Protein AF-A0A1I6BKE0-F1 (afdb_monomer_lite)

Organism: Hymenobacter arizonensis (NCBI:txid1227077)

Secondary structure (DSSP, 8-state):
---TTTHHHHHHHTT--HHHHHHHHTT--SS--HHHHHHHHHHTT-----EESSTT-SSEE---SSHHHHHHHHHHHHHHHS---

Sequence (85 aa):
MLGSGKLKPFCETHQLTYTNIVNLKNGKLKRDEPRLVQRVLGSLGIPAQQLRFPLTSKTTWFVLPDAQALDSFQTQLHFLTGPKV

Structure (mmCIF, N/CA/C/O backbone):
data_AF-A0A1I6BKE0-F1
#
_entry.id   AF-A0A1I6BKE0-F1
#
loop_
_atom_site.group_PDB
_atom_site.id
_atom_site.type_symbol
_atom_site.label_atom_id
_atom_site.label_alt_id
_atom_site.label_comp_id
_atom_site.label_asym_id
_atom_site.label_entity_id
_atom_site.label_seq_id
_atom_site.pdbx_PDB_ins_code
_atom_site.Cartn_x
_atom_site.Cartn_y
_atom_site.Cartn_z
_atom_site.occupancy
_atom_site.B_iso_or_equiv
_atom_site.auth_seq_id
_atom_site.auth_comp_id
_atom_site.auth_asym_id
_atom_site.auth_atom_id
_atom_site.pdbx_PDB_model_num
ATOM 1 N N . MET A 1 1 ? -9.746 -0.758 5.971 1.00 41.91 1 MET A N 1
ATOM 2 C CA . MET A 1 1 ? -10.617 0.055 5.087 1.00 41.91 1 MET A CA 1
ATOM 3 C C . MET A 1 1 ? -10.001 1.425 4.821 1.00 41.91 1 MET A C 1
ATOM 5 O O . MET A 1 1 ? -10.058 2.290 5.691 1.00 41.91 1 MET A O 1
ATOM 9 N N . LEU A 1 2 ? -9.448 1.645 3.626 1.00 48.06 2 LEU A N 1
ATOM 10 C CA . LEU A 1 2 ? -9.023 2.970 3.155 1.00 48.06 2 LEU A CA 1
ATOM 11 C C . LEU A 1 2 ? -10.145 3.615 2.334 1.00 48.06 2 LEU A C 1
ATOM 13 O O . LEU A 1 2 ? -10.015 3.831 1.135 1.00 48.06 2 LEU A O 1
ATOM 17 N N . GLY A 1 3 ? -11.284 3.882 2.982 1.00 46.62 3 GLY A N 1
ATOM 18 C CA . GLY A 1 3 ? -12.338 4.703 2.381 1.00 46.62 3 GLY A CA 1
ATOM 19 C C . GLY A 1 3 ? -11.802 6.097 2.044 1.00 46.62 3 GLY A C 1
ATOM 20 O O . GLY A 1 3 ? -10.807 6.531 2.624 1.00 46.62 3 GLY A O 1
ATOM 21 N N . SER A 1 4 ? -12.458 6.810 1.131 1.00 54.28 4 SER A N 1
ATOM 22 C CA . SER A 1 4 ? -11.994 8.069 0.521 1.00 54.28 4 S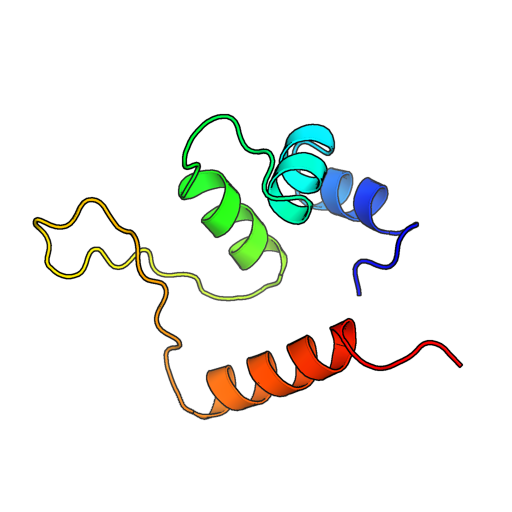ER A CA 1
ATOM 23 C C . SER A 1 4 ? -11.583 9.194 1.494 1.00 54.28 4 SER A C 1
ATOM 25 O O . SER A 1 4 ? -10.937 10.139 1.062 1.00 54.28 4 SER A O 1
ATOM 27 N N . GLY A 1 5 ? -11.889 9.086 2.795 1.00 61.62 5 GLY A N 1
ATOM 28 C CA . GLY A 1 5 ? -11.421 9.993 3.857 1.00 61.62 5 GLY A CA 1
ATOM 29 C C . GLY A 1 5 ? -10.332 9.438 4.795 1.00 61.62 5 GLY A C 1
ATOM 30 O O . GLY A 1 5 ? -9.780 10.189 5.589 1.00 61.62 5 GLY A O 1
ATOM 31 N N . LYS A 1 6 ? -9.986 8.146 4.720 1.00 72.00 6 LYS A N 1
ATOM 32 C CA . LYS A 1 6 ? -9.009 7.481 5.611 1.00 72.00 6 LYS A CA 1
ATOM 33 C C . LYS A 1 6 ? -7.614 7.323 4.998 1.00 72.00 6 LYS A C 1
ATOM 35 O O . LYS A 1 6 ? -6.693 6.881 5.677 1.00 72.00 6 LYS A O 1
ATOM 40 N N . LEU A 1 7 ? -7.437 7.691 3.727 1.00 79.44 7 LEU A N 1
ATOM 41 C CA . LEU A 1 7 ? -6.160 7.526 3.026 1.00 79.44 7 LEU A CA 1
ATOM 42 C C . LEU A 1 7 ? -5.056 8.417 3.604 1.00 79.44 7 LEU A C 1
ATOM 44 O O . LEU A 1 7 ? -3.931 7.961 3.776 1.00 79.44 7 LEU A O 1
ATOM 48 N N . LYS A 1 8 ? -5.385 9.671 3.924 1.00 81.75 8 LYS A N 1
ATOM 49 C CA . LYS A 1 8 ? -4.447 10.626 4.519 1.00 81.75 8 LYS A CA 1
ATOM 50 C C . LYS A 1 8 ? -3.950 10.176 5.906 1.00 81.75 8 LYS A C 1
ATOM 52 O O . LYS A 1 8 ? -2.738 10.024 6.033 1.00 81.75 8 LYS A O 1
ATOM 57 N N . PRO A 1 9 ? -4.822 9.842 6.880 1.00 85.12 9 PRO A N 1
ATOM 58 C CA . PRO A 1 9 ? -4.355 9.355 8.178 1.00 85.12 9 PRO A CA 1
ATOM 59 C C . PRO A 1 9 ? -3.576 8.038 8.074 1.00 85.12 9 PRO A C 1
ATOM 61 O O . PRO A 1 9 ? -2.577 7.876 8.755 1.00 85.12 9 PRO A O 1
ATOM 64 N N . PHE A 1 10 ? -3.934 7.126 7.165 1.00 84.5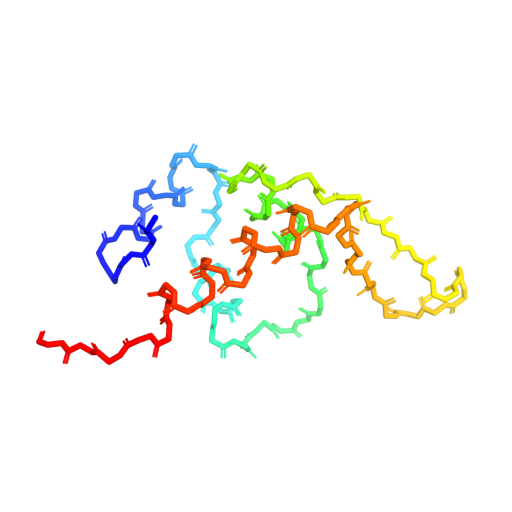6 10 PHE A N 1
ATOM 65 C CA . PHE A 1 10 ? -3.135 5.914 6.926 1.00 84.56 10 PHE A CA 1
ATOM 66 C C . PHE A 1 10 ? -1.734 6.215 6.389 1.00 84.56 10 PHE A C 1
ATOM 68 O O . PHE A 1 10 ? -0.755 5.609 6.819 1.00 84.56 10 PHE A O 1
ATOM 75 N N . CYS A 1 11 ? -1.623 7.167 5.461 1.00 87.06 11 CYS A N 1
ATOM 76 C CA . CYS A 1 11 ? -0.325 7.597 4.956 1.00 87.06 11 CYS A CA 1
ATOM 77 C C . CYS A 1 11 ? 0.541 8.178 6.082 1.00 87.06 11 CYS A C 1
ATOM 79 O O . CYS A 1 11 ? 1.727 7.874 6.149 1.00 87.06 11 CYS A O 1
ATOM 81 N N . GLU A 1 12 ? -0.054 8.946 6.995 1.00 86.06 12 GLU A N 1
ATOM 82 C CA . GLU A 1 12 ? 0.631 9.492 8.171 1.00 86.06 12 GLU A CA 1
ATOM 83 C C . GLU A 1 12 ? 1.057 8.387 9.151 1.00 86.06 12 GLU A C 1
ATOM 85 O O . GLU A 1 12 ? 2.228 8.326 9.523 1.00 86.06 12 GLU A O 1
ATOM 90 N N . THR A 1 13 ? 0.156 7.457 9.497 1.00 87.88 13 THR A N 1
ATOM 91 C CA . THR A 1 13 ? 0.443 6.330 10.407 1.00 87.88 13 THR A CA 1
ATOM 92 C C . THR A 1 13 ? 1.597 5.456 9.914 1.00 87.88 13 THR A C 1
ATOM 94 O O . THR A 1 13 ? 2.423 5.019 10.711 1.00 87.88 13 THR A O 1
ATOM 97 N N . HIS A 1 14 ? 1.681 5.214 8.605 1.00 84.94 14 HIS A N 1
ATOM 98 C CA . HIS A 1 14 ? 2.669 4.307 8.014 1.00 84.94 14 HIS A CA 1
ATOM 99 C C . HIS A 1 14 ? 3.844 5.023 7.328 1.00 84.94 14 HIS A C 1
ATOM 101 O O . HIS A 1 14 ? 4.650 4.381 6.646 1.00 84.94 14 HIS A O 1
ATOM 107 N N . GLN A 1 15 ? 3.955 6.347 7.500 1.00 86.19 15 GLN A N 1
ATOM 108 C CA . GLN A 1 15 ? 5.003 7.183 6.896 1.00 86.19 15 GLN A CA 1
ATOM 109 C C . GLN A 1 15 ? 5.112 6.981 5.372 1.00 86.19 15 GLN A C 1
ATOM 111 O O . GLN A 1 15 ? 6.200 6.830 4.804 1.00 86.19 15 GLN A O 1
ATOM 116 N N . LEU A 1 16 ? 3.959 6.931 4.706 1.00 87.25 16 LEU A N 1
ATOM 117 C CA . LEU A 1 16 ? 3.827 6.806 3.260 1.00 87.25 16 LEU A CA 1
ATOM 118 C C . LEU A 1 16 ? 3.505 8.170 2.647 1.00 87.25 16 LEU A C 1
ATOM 120 O O . LEU A 1 16 ? 2.720 8.950 3.179 1.00 87.25 16 LEU A O 1
ATOM 124 N N . THR A 1 17 ? 4.070 8.458 1.478 1.00 89.38 17 THR A N 1
ATOM 125 C CA . THR A 1 17 ? 3.784 9.711 0.774 1.00 89.38 17 THR A CA 1
ATOM 126 C C . THR A 1 17 ? 2.394 9.660 0.148 1.00 89.38 17 THR A C 1
ATOM 128 O O . THR A 1 17 ? 2.180 8.919 -0.813 1.00 89.38 17 THR A O 1
ATOM 131 N N . TYR A 1 18 ? 1.472 10.500 0.625 1.00 87.06 18 TYR A N 1
ATOM 132 C CA . TYR A 1 18 ? 0.087 10.560 0.139 1.00 87.06 18 TYR A CA 1
ATOM 133 C C . TYR A 1 18 ? -0.014 10.630 -1.393 1.00 87.06 18 TYR A C 1
ATOM 135 O O . TYR A 1 18 ? -0.734 9.847 -2.008 1.00 87.06 18 TYR A O 1
ATOM 143 N N . THR A 1 19 ? 0.772 11.503 -2.027 1.00 87.50 19 THR A N 1
ATOM 144 C CA . THR A 1 19 ? 0.808 11.661 -3.490 1.00 87.50 19 THR A CA 1
ATOM 145 C C . THR A 1 19 ? 1.213 10.375 -4.211 1.00 87.50 19 THR A C 1
ATOM 147 O O . THR A 1 19 ? 0.611 10.023 -5.224 1.00 87.50 19 THR A O 1
ATOM 150 N N . ASN A 1 20 ? 2.189 9.634 -3.680 1.00 85.81 20 ASN A N 1
ATOM 151 C CA . ASN A 1 20 ? 2.626 8.369 -4.270 1.00 85.81 20 ASN A CA 1
ATOM 152 C C . ASN A 1 20 ? 1.552 7.292 -4.125 1.00 85.81 20 ASN A C 1
ATOM 154 O O . ASN A 1 20 ? 1.338 6.531 -5.060 1.00 85.81 20 ASN A O 1
ATOM 158 N N . ILE A 1 21 ? 0.828 7.265 -3.003 1.00 87.38 21 ILE A N 1
ATOM 159 C CA . ILE A 1 21 ? -0.281 6.327 -2.790 1.00 87.38 21 ILE A CA 1
ATOM 160 C C . ILE A 1 21 ? -1.477 6.655 -3.689 1.00 87.38 21 ILE A C 1
ATOM 162 O O . ILE A 1 21 ? -2.070 5.750 -4.271 1.00 87.38 21 ILE A O 1
ATOM 166 N N . VAL A 1 22 ? -1.813 7.934 -3.866 1.00 88.56 22 VAL A N 1
ATOM 167 C CA . VAL A 1 22 ? -2.867 8.359 -4.802 1.00 88.56 22 VAL A CA 1
ATOM 168 C C . VAL A 1 22 ? -2.491 8.008 -6.242 1.00 88.56 22 VAL A C 1
ATOM 170 O O . VAL A 1 22 ? -3.325 7.480 -6.977 1.00 88.56 22 VAL A O 1
ATOM 173 N N . ASN A 1 23 ? -1.242 8.253 -6.644 1.00 86.75 23 ASN A N 1
ATOM 174 C CA . ASN A 1 23 ? -0.759 7.893 -7.976 1.00 86.75 23 ASN A CA 1
ATOM 175 C C . ASN A 1 23 ? -0.692 6.375 -8.174 1.00 86.75 23 ASN A C 1
ATOM 177 O O . ASN A 1 23 ? -1.076 5.907 -9.240 1.00 86.75 23 ASN A O 1
ATOM 181 N N . LEU A 1 24 ? -0.287 5.611 -7.155 1.00 85.44 24 LEU A N 1
ATOM 182 C CA . LEU A 1 24 ? -0.324 4.146 -7.163 1.00 85.44 24 LEU A CA 1
ATOM 183 C C . LEU A 1 24 ? -1.759 3.637 -7.339 1.00 85.44 24 LEU A C 1
ATOM 185 O O . LEU A 1 24 ? -2.019 2.858 -8.250 1.00 85.44 24 LEU A O 1
ATOM 189 N N . LYS A 1 25 ? -2.705 4.140 -6.534 1.00 82.88 25 LYS A N 1
ATOM 190 C CA . LYS A 1 25 ? -4.133 3.790 -6.617 1.00 82.88 25 LYS A CA 1
ATOM 191 C C . LYS A 1 25 ? -4.718 4.074 -8.003 1.00 82.88 25 LYS A C 1
ATOM 193 O O . LYS A 1 25 ? -5.523 3.301 -8.503 1.00 82.88 25 LYS A O 1
ATOM 198 N N . ASN A 1 26 ? -4.331 5.196 -8.605 1.00 84.56 26 ASN A N 1
ATOM 199 C CA . ASN A 1 26 ? -4.852 5.639 -9.896 1.00 84.56 26 ASN A CA 1
ATOM 200 C C . ASN A 1 26 ? -4.058 5.088 -11.099 1.00 84.56 26 ASN A C 1
ATOM 202 O O . ASN A 1 26 ? -4.341 5.498 -12.222 1.00 84.56 26 ASN A O 1
ATOM 206 N N . GLY A 1 27 ? -3.039 4.242 -10.891 1.00 81.44 27 GLY A N 1
ATOM 207 C CA . GLY A 1 27 ? -2.185 3.724 -11.970 1.00 81.44 27 GLY A CA 1
ATOM 208 C C . GLY A 1 27 ? -1.332 4.789 -12.679 1.00 81.44 27 GLY A C 1
ATOM 209 O O . GLY A 1 27 ? -0.919 4.593 -13.815 1.00 81.44 27 GLY A O 1
ATOM 210 N N . LYS A 1 28 ? -1.077 5.934 -12.033 1.00 86.31 28 LYS A N 1
ATOM 211 C CA . LYS A 1 28 ? -0.351 7.097 -12.585 1.00 86.31 28 LYS A CA 1
ATOM 212 C C . LYS A 1 28 ? 1.083 7.226 -12.059 1.00 86.31 28 LYS A C 1
ATOM 214 O O . LYS A 1 28 ? 1.638 8.327 -12.032 1.00 86.31 28 LYS A O 1
ATOM 219 N N . LEU A 1 29 ? 1.687 6.141 -11.576 1.00 83.31 29 LEU A N 1
ATOM 220 C CA . LEU A 1 29 ? 3.096 6.176 -11.188 1.00 83.31 29 LEU A CA 1
ATOM 221 C C . LEU A 1 29 ? 3.965 6.400 -12.428 1.00 83.31 29 LEU A C 1
ATOM 223 O O . LEU A 1 29 ? 3.790 5.751 -13.451 1.00 83.31 29 LEU A O 1
ATOM 227 N N . LYS A 1 30 ? 4.922 7.329 -12.325 1.00 80.50 30 LYS A N 1
ATOM 228 C CA . LYS A 1 30 ? 5.830 7.682 -13.431 1.00 80.50 30 LYS A CA 1
ATOM 229 C C . LYS A 1 30 ? 6.790 6.548 -13.816 1.00 80.50 30 LYS A C 1
ATOM 231 O O . LYS A 1 30 ? 7.425 6.617 -14.860 1.00 80.50 30 LYS A O 1
ATOM 236 N N . ARG A 1 31 ? 6.956 5.564 -12.934 1.00 82.06 31 ARG A N 1
ATOM 237 C CA . ARG A 1 31 ? 7.844 4.409 -13.067 1.00 82.06 31 ARG A CA 1
ATOM 238 C C . ARG A 1 31 ? 7.325 3.285 -12.186 1.00 82.06 31 ARG A C 1
ATOM 240 O O . ARG A 1 31 ? 6.615 3.551 -11.215 1.00 82.06 31 ARG A O 1
ATOM 247 N N . ASP A 1 32 ? 7.751 2.065 -12.473 1.00 77.75 32 ASP A N 1
ATOM 248 C CA . ASP A 1 32 ? 7.517 0.946 -11.572 1.00 77.75 32 ASP A CA 1
ATOM 249 C C . ASP A 1 32 ? 8.225 1.211 -10.239 1.00 77.75 32 ASP A C 1
ATOM 251 O O . ASP A 1 32 ? 9.448 1.370 -10.183 1.00 77.75 32 ASP A O 1
ATOM 255 N N . GLU A 1 33 ? 7.459 1.243 -9.145 1.00 81.00 33 GLU A N 1
ATOM 256 C CA . GLU A 1 33 ? 7.990 1.398 -7.786 1.00 81.00 33 GLU A CA 1
ATOM 257 C C . GLU A 1 33 ? 7.683 0.162 -6.917 1.00 81.00 33 GLU A C 1
ATOM 259 O O . GLU A 1 33 ? 6.856 0.228 -6.003 1.00 81.00 33 GLU A O 1
ATOM 264 N N . PRO A 1 34 ? 8.377 -0.979 -7.130 1.00 80.00 34 PRO A N 1
ATOM 265 C CA . PRO A 1 34 ? 8.140 -2.216 -6.377 1.00 80.00 34 PRO A CA 1
ATOM 266 C C . PRO A 1 34 ? 8.302 -2.047 -4.862 1.00 80.00 34 PRO A C 1
ATOM 268 O O . PRO A 1 34 ? 7.577 -2.657 -4.083 1.00 80.00 34 PRO A O 1
ATOM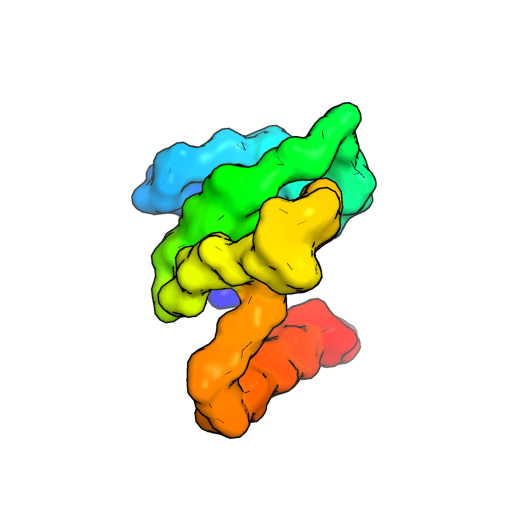 271 N N . ARG A 1 35 ? 9.227 -1.176 -4.432 1.00 82.12 35 ARG A N 1
ATOM 272 C CA . ARG A 1 35 ? 9.460 -0.871 -3.010 1.00 82.12 35 ARG A CA 1
ATOM 273 C C . ARG A 1 35 ? 8.290 -0.122 -2.374 1.00 82.12 35 ARG A C 1
ATOM 275 O O . ARG A 1 35 ? 8.001 -0.335 -1.200 1.00 82.12 35 ARG A O 1
ATOM 282 N N . LEU A 1 36 ? 7.624 0.750 -3.133 1.00 83.88 36 LEU A N 1
ATOM 283 C CA . LEU A 1 36 ? 6.432 1.452 -2.663 1.00 83.88 36 LEU A CA 1
ATOM 284 C C . LEU A 1 36 ? 5.296 0.450 -2.453 1.00 83.88 36 LEU A C 1
ATOM 286 O O . LEU A 1 36 ? 4.687 0.441 -1.388 1.00 83.88 36 LEU A O 1
ATOM 290 N N . VAL A 1 37 ? 5.076 -0.436 -3.427 1.00 83.06 37 VAL A N 1
ATOM 291 C CA . VAL A 1 37 ? 4.076 -1.510 -3.339 1.00 83.06 37 VAL A CA 1
ATOM 292 C C . VAL A 1 37 ? 4.353 -2.412 -2.137 1.00 83.06 37 VAL A C 1
ATOM 294 O O . VAL A 1 37 ? 3.460 -2.642 -1.327 1.00 83.06 37 VAL A O 1
ATO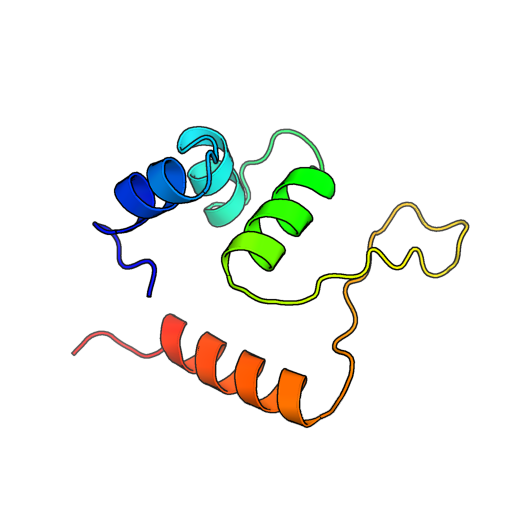M 297 N N . GLN A 1 38 ? 5.601 -2.844 -1.953 1.00 82.00 38 GLN A N 1
ATOM 298 C CA . GLN A 1 38 ? 5.995 -3.669 -0.812 1.00 82.00 38 GLN A CA 1
ATOM 299 C C . GLN A 1 38 ? 5.726 -2.976 0.534 1.00 82.00 38 GLN A C 1
ATOM 301 O O . GLN A 1 38 ? 5.193 -3.602 1.448 1.00 82.00 38 GLN A O 1
ATOM 306 N N . ARG A 1 39 ? 6.042 -1.679 0.666 1.00 83.19 39 ARG A N 1
ATOM 307 C CA . ARG A 1 39 ? 5.759 -0.914 1.895 1.00 83.19 39 ARG A CA 1
ATOM 308 C C . ARG A 1 39 ? 4.263 -0.775 2.161 1.00 83.19 39 ARG A C 1
ATOM 310 O O . ARG A 1 39 ? 3.853 -0.862 3.315 1.00 83.19 39 ARG A O 1
ATOM 317 N N . VAL A 1 40 ? 3.456 -0.577 1.119 1.00 85.00 40 VAL A N 1
ATOM 318 C CA . VAL A 1 40 ? 1.990 -0.515 1.236 1.00 85.00 40 VAL A CA 1
ATOM 319 C C . VAL A 1 40 ? 1.427 -1.857 1.693 1.00 85.00 40 VAL A C 1
ATOM 321 O O . VAL A 1 40 ? 0.644 -1.884 2.636 1.00 85.00 40 VAL A O 1
ATOM 324 N N . LEU A 1 41 ? 1.870 -2.962 1.090 1.00 83.62 41 LEU A N 1
ATOM 325 C CA . LEU A 1 41 ? 1.469 -4.312 1.494 1.00 83.62 41 LEU A CA 1
ATOM 326 C C . LEU A 1 41 ? 1.867 -4.606 2.948 1.00 83.62 41 LEU A C 1
ATOM 328 O O . LEU A 1 41 ? 1.024 -5.032 3.733 1.00 83.62 41 LEU A O 1
ATOM 332 N N . GLY A 1 42 ? 3.098 -4.266 3.343 1.00 82.25 42 GLY A N 1
ATOM 333 C CA . GLY A 1 42 ? 3.551 -4.406 4.730 1.00 82.25 42 GLY A CA 1
ATOM 334 C C . GLY A 1 42 ? 2.735 -3.567 5.719 1.00 82.25 42 GLY A C 1
ATOM 335 O O . GLY A 1 42 ? 2.413 -4.029 6.808 1.00 82.25 42 GLY A O 1
ATOM 336 N N . SER A 1 43 ? 2.324 -2.362 5.318 1.00 83.06 43 SER A N 1
ATOM 337 C CA . SER A 1 43 ? 1.474 -1.472 6.126 1.00 83.06 43 SER A CA 1
ATOM 338 C C . SER A 1 43 ? 0.044 -2.001 6.288 1.00 83.06 43 SER A C 1
ATOM 340 O O . SER A 1 43 ? -0.646 -1.658 7.242 1.00 83.06 43 SER A O 1
ATOM 342 N N . LEU A 1 44 ? -0.393 -2.867 5.372 1.00 81.62 44 LEU A N 1
ATOM 343 C CA . LEU A 1 44 ? -1.665 -3.586 5.435 1.00 81.62 44 LEU A CA 1
ATOM 344 C C . LEU A 1 44 ? -1.554 -4.926 6.182 1.00 81.62 44 LEU A C 1
ATOM 346 O O . LEU A 1 44 ? -2.535 -5.662 6.240 1.00 81.62 44 LEU A O 1
ATOM 350 N N . GLY A 1 45 ? -0.384 -5.250 6.746 1.00 78.06 45 GLY A N 1
ATOM 351 C CA . GLY A 1 45 ? -0.139 -6.526 7.419 1.00 78.06 45 GLY A CA 1
ATOM 352 C C . GLY A 1 45 ? -0.011 -7.710 6.459 1.00 78.06 45 GLY A C 1
ATOM 353 O O . GLY A 1 45 ? -0.077 -8.855 6.895 1.00 78.06 45 GLY A O 1
ATOM 354 N N . ILE A 1 46 ? 0.168 -7.452 5.160 1.00 77.56 46 ILE A N 1
ATOM 355 C CA . ILE A 1 46 ? 0.331 -8.490 4.145 1.00 77.56 46 ILE A CA 1
ATOM 356 C C . ILE A 1 46 ? 1.831 -8.791 4.020 1.00 77.56 46 ILE A C 1
ATOM 358 O O . ILE A 1 46 ? 2.591 -7.909 3.597 1.00 77.56 46 ILE A O 1
ATOM 362 N N . PRO A 1 47 ? 2.290 -10.010 4.366 1.00 65.50 47 PRO A N 1
ATOM 363 C CA . PRO A 1 47 ? 3.688 -10.394 4.227 1.00 65.50 47 PRO A CA 1
ATOM 364 C C . PRO A 1 47 ? 4.045 -10.509 2.740 1.00 65.50 47 PRO A C 1
ATOM 366 O O . PRO A 1 47 ? 3.872 -11.543 2.104 1.00 65.50 47 PRO A O 1
ATOM 369 N N . ALA A 1 48 ? 4.537 -9.414 2.165 1.00 62.91 48 ALA A N 1
ATOM 370 C CA . ALA A 1 48 ? 4.995 -9.370 0.786 1.00 62.91 48 ALA A CA 1
ATOM 371 C C . ALA A 1 48 ? 6.479 -9.753 0.713 1.00 62.91 48 ALA A C 1
ATOM 373 O O . ALA A 1 48 ? 7.364 -8.914 0.917 1.00 62.91 48 ALA A O 1
ATOM 374 N N . GLN A 1 49 ? 6.764 -11.018 0.398 1.00 61.53 49 GLN A N 1
ATOM 375 C CA . GLN A 1 49 ? 8.090 -11.403 -0.081 1.00 61.53 49 GLN A CA 1
ATOM 376 C C . GLN A 1 49 ? 8.229 -10.983 -1.545 1.00 61.53 49 GLN A C 1
ATOM 378 O O . GLN A 1 49 ? 7.409 -11.324 -2.396 1.00 61.53 49 GLN A O 1
ATOM 383 N N . GLN A 1 50 ? 9.270 -10.206 -1.837 1.00 56.47 50 GLN A N 1
ATOM 384 C CA . GLN A 1 50 ? 9.596 -9.837 -3.206 1.00 56.47 50 GLN A CA 1
ATOM 385 C C . GLN A 1 50 ? 10.160 -11.070 -3.921 1.00 56.47 50 GLN A C 1
ATOM 387 O O . GLN A 1 50 ? 11.328 -11.411 -3.742 1.00 56.47 50 GLN A O 1
ATOM 392 N N . LEU A 1 51 ? 9.341 -11.732 -4.736 1.00 53.84 51 LEU A N 1
ATOM 393 C CA . LEU A 1 51 ? 9.782 -12.837 -5.581 1.00 53.84 51 LEU A CA 1
ATOM 394 C C . LEU A 1 51 ? 10.104 -12.301 -6.983 1.00 53.84 51 LEU A C 1
ATOM 396 O O . LEU A 1 51 ? 9.264 -11.716 -7.669 1.00 53.84 51 LEU A O 1
ATOM 400 N N . ARG A 1 52 ? 11.353 -12.484 -7.421 1.00 46.59 52 ARG A N 1
ATOM 401 C CA . ARG A 1 52 ? 11.727 -12.342 -8.835 1.00 46.59 52 ARG A CA 1
ATOM 402 C C . ARG A 1 52 ? 11.592 -13.711 -9.483 1.00 46.59 52 ARG A C 1
ATOM 404 O O . ARG A 1 52 ? 12.402 -14.588 -9.192 1.00 46.59 52 ARG A O 1
ATOM 411 N N . PHE A 1 53 ? 10.584 -13.898 -10.334 1.00 39.88 53 PHE A N 1
ATOM 412 C CA . PHE A 1 53 ? 10.408 -15.154 -11.060 1.00 39.88 53 PHE A CA 1
ATOM 413 C C . PHE A 1 53 ? 10.023 -14.929 -12.532 1.00 39.88 53 PHE A C 1
ATOM 415 O O . PHE A 1 53 ? 9.042 -14.234 -12.800 1.00 39.88 53 PHE A O 1
ATOM 422 N N . PRO A 1 54 ? 10.768 -15.514 -13.493 1.00 48.62 54 PRO A N 1
ATOM 423 C CA . PRO A 1 54 ? 12.128 -16.048 -13.339 1.00 48.62 54 PRO A CA 1
ATOM 424 C C . PRO A 1 54 ? 13.112 -14.953 -12.879 1.00 48.62 54 PRO A C 1
ATOM 426 O O . PRO A 1 54 ? 12.849 -13.767 -13.059 1.00 48.62 54 PRO A O 1
ATOM 429 N N . LEU A 1 55 ? 14.247 -15.326 -12.277 1.00 52.44 55 LEU A N 1
ATOM 430 C CA . LEU A 1 55 ? 15.261 -14.390 -11.738 1.00 52.44 55 LEU A CA 1
ATOM 431 C C . LEU A 1 55 ? 15.816 -13.393 -12.781 1.00 52.44 55 LEU A C 1
ATOM 433 O O . LEU A 1 55 ? 16.404 -12.374 -12.419 1.00 52.44 55 LEU A O 1
ATOM 437 N N . THR A 1 56 ? 15.603 -13.682 -14.065 1.00 54.66 56 THR A N 1
ATOM 438 C CA . THR A 1 56 ? 15.948 -12.867 -15.239 1.00 54.66 56 THR A CA 1
ATOM 439 C C . THR A 1 56 ? 14.836 -11.909 -15.680 1.00 54.66 56 THR A C 1
ATOM 441 O O . THR A 1 56 ? 15.049 -11.078 -16.563 1.00 54.66 56 THR A O 1
ATOM 444 N N . SER A 1 57 ? 13.646 -12.005 -15.088 1.00 52.38 57 SER A N 1
ATOM 445 C CA . SER A 1 57 ? 12.480 -11.219 -15.475 1.00 52.38 57 SER A CA 1
ATOM 446 C C . SER A 1 57 ? 12.494 -9.842 -14.816 1.00 52.38 57 SER A C 1
ATOM 448 O O . SER A 1 57 ? 12.740 -9.705 -13.616 1.00 52.38 57 SER A O 1
ATOM 450 N N . LYS A 1 58 ? 12.198 -8.798 -15.598 1.00 59.31 58 LYS A N 1
ATOM 451 C CA . LYS A 1 58 ? 12.025 -7.424 -15.089 1.00 59.31 58 LYS A CA 1
ATOM 452 C C . LYS A 1 58 ? 10.713 -7.244 -14.316 1.00 59.31 58 LYS A C 1
ATOM 454 O O . LYS A 1 58 ? 10.554 -6.250 -13.611 1.00 59.31 58 LYS A O 1
ATOM 459 N N . THR A 1 59 ? 9.796 -8.201 -14.425 1.00 52.69 59 THR A N 1
ATOM 460 C CA . THR A 1 59 ? 8.465 -8.145 -13.817 1.00 52.69 59 THR A CA 1
ATOM 461 C C . THR A 1 59 ? 8.495 -8.751 -12.417 1.00 52.69 59 THR A C 1
ATOM 463 O O . THR A 1 59 ? 8.920 -9.891 -12.230 1.00 52.69 59 THR A O 1
ATOM 466 N N . THR A 1 60 ? 8.062 -7.979 -11.417 1.00 53.41 60 THR A N 1
ATOM 467 C CA . THR A 1 60 ? 7.959 -8.448 -10.025 1.00 53.41 60 THR A CA 1
ATOM 468 C C . THR A 1 60 ? 6.607 -9.124 -9.829 1.00 53.41 60 THR A C 1
ATOM 470 O O . THR A 1 60 ? 5.579 -8.499 -10.078 1.00 53.41 60 THR A O 1
ATOM 473 N N . TRP A 1 61 ? 6.611 -10.375 -9.374 1.00 55.91 61 TRP A N 1
ATOM 474 C CA . TRP A 1 61 ? 5.394 -11.132 -9.087 1.00 55.91 61 TRP A CA 1
ATOM 475 C C . TRP A 1 61 ? 5.228 -11.251 -7.575 1.00 55.91 61 TRP A C 1
ATOM 477 O O . TRP A 1 61 ? 6.188 -11.523 -6.855 1.00 55.91 61 TRP A O 1
ATOM 487 N N . PHE A 1 62 ? 4.008 -11.043 -7.095 1.00 60.16 62 PHE A N 1
ATOM 488 C CA . PHE A 1 62 ? 3.652 -11.272 -5.700 1.00 60.16 62 PHE A CA 1
ATOM 489 C C . PHE A 1 62 ? 2.793 -12.528 -5.646 1.00 60.16 62 PHE A C 1
ATOM 491 O O . PHE A 1 62 ? 1.717 -12.571 -6.238 1.00 60.16 62 PHE A O 1
ATOM 498 N N . VAL A 1 63 ? 3.306 -13.560 -4.981 1.00 65.38 63 VAL A N 1
ATOM 499 C CA . VAL A 1 63 ? 2.621 -14.844 -4.815 1.00 65.38 63 VAL A CA 1
ATOM 500 C C . VAL A 1 63 ? 2.102 -14.906 -3.386 1.00 65.38 63 V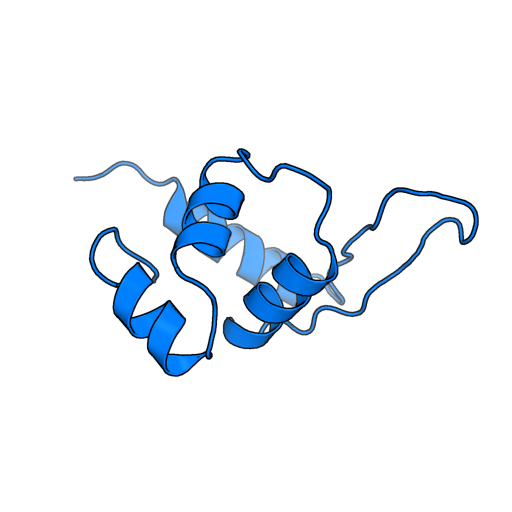AL A C 1
ATOM 502 O O . VAL A 1 63 ? 2.812 -14.529 -2.453 1.00 65.38 63 VAL A O 1
ATOM 505 N N . LEU A 1 64 ? 0.854 -15.338 -3.219 1.00 78.00 64 LEU A N 1
ATOM 506 C CA . LEU A 1 64 ? 0.272 -15.547 -1.898 1.00 78.00 64 LEU A CA 1
ATOM 507 C C . LEU A 1 64 ? 0.788 -16.874 -1.318 1.00 78.00 64 LEU A C 1
ATOM 509 O O . LEU A 1 64 ? 0.923 -17.841 -2.068 1.00 78.00 64 LEU A O 1
ATOM 513 N N . PRO A 1 65 ? 1.103 -16.924 -0.012 1.00 74.19 65 PRO A N 1
ATOM 514 C CA . PRO A 1 65 ? 1.790 -18.065 0.592 1.00 74.19 65 PRO A CA 1
ATOM 515 C C . PRO A 1 65 ? 0.919 -19.324 0.683 1.00 74.19 65 PRO A C 1
ATOM 517 O O . PRO A 1 65 ? 1.451 -20.429 0.649 1.00 74.19 65 PRO A O 1
ATOM 520 N N . ASP A 1 66 ? -0.403 -19.171 0.778 1.00 76.44 66 ASP A N 1
ATOM 521 C CA . ASP A 1 66 ? -1.343 -20.280 0.913 1.00 76.44 66 ASP A CA 1
ATOM 522 C C . ASP A 1 66 ? -2.763 -19.903 0.440 1.00 76.44 66 ASP A C 1
ATOM 524 O O . ASP A 1 66 ? -3.065 -18.754 0.094 1.00 76.44 66 ASP A O 1
ATOM 528 N N . ALA A 1 67 ? -3.647 -20.904 0.411 1.00 77.75 67 ALA A N 1
ATOM 529 C CA . ALA A 1 67 ? -5.042 -20.749 0.006 1.00 77.75 67 ALA A CA 1
ATOM 530 C C . ALA A 1 67 ? -5.859 -19.869 0.972 1.00 77.75 67 ALA A C 1
ATOM 532 O O . ALA A 1 67 ? -6.821 -19.233 0.548 1.00 77.75 67 ALA A O 1
ATOM 533 N N . GLN A 1 68 ? -5.467 -19.782 2.246 1.00 76.25 68 GLN A N 1
ATOM 534 C CA . GLN A 1 68 ? -6.151 -18.956 3.242 1.00 76.25 68 GLN A CA 1
ATOM 535 C C . GLN A 1 68 ? -5.854 -17.463 3.019 1.00 76.25 68 GLN A C 1
ATOM 537 O O . GLN A 1 68 ? -6.737 -16.609 3.148 1.00 76.25 68 GLN A O 1
ATOM 542 N N . ALA A 1 69 ? -4.624 -17.142 2.619 1.00 76.69 69 ALA A N 1
ATOM 543 C CA . ALA A 1 69 ? -4.212 -15.812 2.198 1.00 76.69 69 ALA A CA 1
ATOM 544 C C . ALA A 1 69 ? -4.906 -15.397 0.889 1.00 76.69 69 ALA A C 1
ATOM 546 O O . ALA A 1 69 ? -5.269 -14.228 0.737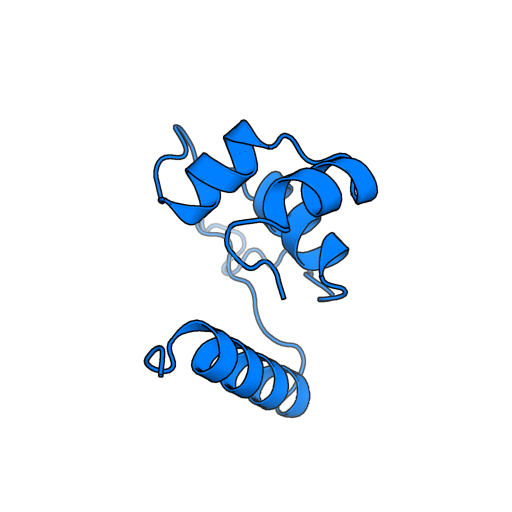 1.00 76.69 69 ALA A O 1
ATOM 547 N N . LEU A 1 70 ? -5.148 -16.345 -0.026 1.00 80.81 70 LEU A N 1
ATOM 548 C CA . LEU A 1 70 ? -5.954 -16.117 -1.231 1.00 80.81 70 LEU A CA 1
ATOM 549 C C . LEU A 1 70 ? -7.412 -15.799 -0.898 1.00 80.81 70 LEU A C 1
ATOM 551 O O . LEU A 1 70 ? -7.940 -14.811 -1.407 1.00 80.81 70 LEU A O 1
ATOM 555 N N . ASP A 1 71 ? -8.035 -16.578 -0.020 1.00 79.06 71 ASP A N 1
ATOM 556 C CA . ASP A 1 71 ? -9.425 -16.370 0.398 1.00 79.06 71 ASP A CA 1
ATOM 557 C C . ASP A 1 71 ? -9.613 -15.023 1.121 1.00 79.06 71 ASP A C 1
ATOM 559 O O . ASP A 1 71 ? -10.520 -14.237 0.823 1.00 79.06 71 ASP A O 1
ATOM 563 N N . SER A 1 72 ? -8.659 -14.679 1.989 1.00 79.19 72 SER A N 1
ATOM 564 C CA . SER A 1 72 ? -8.616 -13.379 2.666 1.00 79.19 72 SER A CA 1
ATOM 565 C C . SER A 1 72 ? -8.477 -12.224 1.669 1.00 79.19 72 SER A C 1
ATOM 567 O O . SER A 1 72 ? -9.164 -11.208 1.792 1.00 79.19 72 SER A O 1
ATOM 569 N N . PHE A 1 73 ? -7.622 -12.376 0.654 1.00 80.25 73 PHE A N 1
ATOM 570 C CA . PHE A 1 73 ? -7.435 -11.373 -0.392 1.00 80.25 73 PHE A CA 1
ATOM 571 C C . PHE A 1 73 ? -8.683 -11.208 -1.272 1.00 80.25 73 PHE A C 1
ATOM 573 O O . PHE A 1 73 ? -9.083 -10.079 -1.556 1.00 80.25 73 PHE A O 1
ATOM 580 N N . GLN A 1 74 ? -9.337 -12.305 -1.661 1.00 80.31 74 GLN A N 1
ATOM 581 C CA . GLN A 1 74 ? -10.579 -12.271 -2.441 1.00 80.31 74 GLN A CA 1
ATOM 582 C C . GLN A 1 74 ? -11.721 -11.614 -1.662 1.00 80.31 74 GLN A C 1
ATOM 584 O O . GLN A 1 74 ? -12.404 -10.737 -2.197 1.00 80.31 74 GLN A O 1
ATOM 589 N N . THR A 1 75 ? -11.870 -11.954 -0.381 1.00 77.69 75 THR A N 1
ATOM 590 C CA . THR A 1 75 ? -12.850 -11.329 0.518 1.00 77.69 75 THR A CA 1
ATOM 591 C C . THR A 1 75 ? -12.598 -9.828 0.650 1.00 77.69 75 THR A C 1
ATOM 593 O O . THR A 1 75 ? -13.524 -9.018 0.561 1.00 77.69 75 THR A O 1
ATOM 596 N N . GLN A 1 76 ? -11.335 -9.423 0.797 1.00 74.00 76 GLN A N 1
ATOM 597 C CA . GLN A 1 76 ? -10.953 -8.013 0.856 1.00 74.00 76 GLN A CA 1
ATOM 598 C C . GLN A 1 76 ? -11.154 -7.283 -0.480 1.00 74.00 76 GLN A C 1
ATOM 600 O O . GLN A 1 76 ? -11.518 -6.108 -0.465 1.00 74.00 76 GLN A O 1
ATOM 605 N N . LEU A 1 77 ? -10.961 -7.945 -1.624 1.00 76.75 77 LEU A N 1
ATOM 606 C CA . LEU A 1 77 ? -11.229 -7.377 -2.949 1.00 76.75 77 LEU A CA 1
ATOM 607 C C . LEU A 1 77 ? -12.721 -7.175 -3.197 1.00 76.75 77 LEU A C 1
ATOM 609 O O . LEU A 1 77 ? -13.110 -6.083 -3.600 1.00 76.75 77 LEU A O 1
ATOM 613 N N . HIS A 1 78 ? -13.549 -8.181 -2.907 1.00 67.56 78 HIS A N 1
ATOM 614 C CA . HIS A 1 78 ? -15.010 -8.083 -3.001 1.00 67.56 78 HIS A CA 1
ATOM 615 C C . HIS A 1 78 ? -15.552 -7.009 -2.044 1.00 67.56 78 HIS A C 1
ATOM 617 O O . HIS A 1 78 ? -16.425 -6.217 -2.396 1.00 67.56 78 HIS A O 1
ATOM 623 N N . PHE A 1 79 ? -14.912 -6.928 -0.873 1.00 62.53 79 PHE A N 1
ATOM 624 C CA . PHE A 1 79 ? -14.769 -5.760 -0.012 1.00 62.53 79 PHE A CA 1
ATOM 625 C C . PHE A 1 79 ? -14.882 -4.401 -0.731 1.00 62.53 79 PHE A C 1
ATOM 627 O O . PHE A 1 79 ? -15.725 -3.539 -0.484 1.00 62.53 79 PHE A O 1
ATOM 634 N N . LEU A 1 80 ? -13.896 -4.208 -1.599 1.00 59.16 80 LEU A N 1
ATOM 635 C CA . LEU A 1 80 ? -13.529 -2.943 -2.216 1.00 59.16 80 LEU A CA 1
ATOM 636 C C . LEU A 1 80 ? -14.294 -2.664 -3.516 1.00 59.16 80 LEU A C 1
ATOM 638 O O . LEU A 1 80 ? -14.357 -1.504 -3.924 1.00 59.16 80 LEU A O 1
ATOM 642 N N . THR A 1 81 ? -14.845 -3.694 -4.165 1.00 62.31 81 THR A N 1
ATOM 643 C CA . THR A 1 81 ? -15.545 -3.599 -5.459 1.00 62.31 81 THR A CA 1
ATOM 644 C C . THR A 1 81 ? -17.067 -3.733 -5.368 1.00 62.31 81 THR A C 1
ATOM 646 O O . THR A 1 81 ? -17.745 -3.484 -6.365 1.00 62.31 81 THR A O 1
ATOM 649 N N . GLY A 1 82 ? -17.622 -4.080 -4.202 1.00 51.34 82 GLY A N 1
ATOM 650 C CA . GLY A 1 82 ? -19.070 -4.147 -3.988 1.00 51.34 82 GLY A CA 1
ATOM 651 C C . GLY A 1 82 ? -19.776 -2.788 -4.178 1.00 51.34 82 GLY A C 1
ATOM 652 O O . GLY A 1 82 ? -19.211 -1.747 -3.825 1.00 51.34 82 GLY A O 1
ATOM 653 N N . PRO A 1 83 ? -21.002 -2.763 -4.739 1.00 50.72 83 PRO A N 1
ATOM 654 C CA . PRO A 1 83 ? -21.719 -1.525 -5.033 1.00 50.72 83 PRO A CA 1
ATOM 655 C C . PRO A 1 83 ? -22.076 -0.763 -3.750 1.00 50.72 83 PRO A C 1
ATOM 657 O O . PRO A 1 83 ? -22.500 -1.350 -2.755 1.00 50.72 83 PRO A O 1
ATOM 660 N N . LYS A 1 84 ? -21.910 0.565 -3.791 1.00 47.88 84 LYS A N 1
ATOM 661 C CA . LYS A 1 84 ? -22.391 1.479 -2.747 1.00 47.88 84 LYS A CA 1
ATOM 662 C C . LYS A 1 84 ? -23.919 1.423 -2.701 1.00 47.88 84 LYS A C 1
ATOM 664 O O . LYS A 1 84 ? -24.552 1.823 -3.675 1.00 47.88 84 LYS A O 1
ATOM 669 N N . VAL A 1 85 ? -24.463 0.944 -1.583 1.00 46.94 85 VAL A N 1
ATOM 670 C CA . VAL A 1 85 ? -25.826 1.277 -1.139 1.00 46.94 85 VAL A CA 1
ATOM 671 C C . VAL A 1 85 ? -25.846 2.737 -0.702 1.00 46.94 85 VAL A C 1
ATOM 673 O O . VAL A 1 85 ? -24.854 3.159 -0.057 1.00 46.94 85 VAL A O 1
#

Foldseek 3Di:
DCPPPNLVVLCVVLVHDSVVVVCVVVVNDPDDDVVNVCSVCVSVVHNFDFDDVPVPDPDTDTDHPDVVSVVVVVVVVCVVPPDDD

pLDDT: mean 72.42, std 14.09, range [39.88, 89.38]

Radius of gyration: 14.23 Å; chains: 1; bounding box: 42×32×26 Å